Protein AF-A0A7C4SVT7-F1 (afdb_monomer_lite)

Sequence (113 aa):
MKSRGVALLLLIGTIVVTGILAAAISNIVLNQTRFSQHQVSRIRAYYAALAAMNLAMDNLRTGAWTTGTYTFCDSGCDVNDADILHPVSISISDVNATGIRTINITSDYTYNP

pLDDT: mean 85.44, std 8.59, range [48.81, 94.88]

Structure (mmCIF, N/CA/C/O backbone):
data_AF-A0A7C4SVT7-F1
#
_entry.id   AF-A0A7C4SVT7-F1
#
loo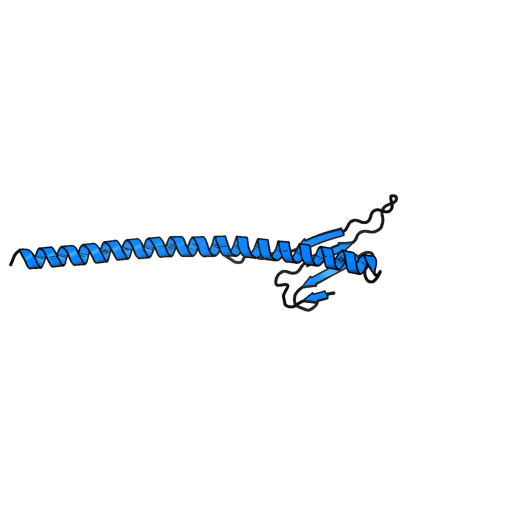p_
_atom_site.group_PDB
_atom_site.id
_atom_site.type_symbol
_atom_site.label_atom_id
_atom_site.label_alt_id
_atom_site.label_comp_id
_atom_site.label_asym_id
_atom_site.label_entity_id
_atom_site.label_seq_id
_atom_site.pdbx_PDB_ins_code
_atom_site.Cartn_x
_atom_site.Cartn_y
_atom_site.Cartn_z
_atom_site.occupancy
_atom_site.B_iso_or_equiv
_atom_site.auth_seq_id
_atom_site.auth_comp_id
_atom_site.auth_asym_id
_atom_site.auth_atom_id
_atom_site.pdbx_PDB_model_num
ATOM 1 N N . MET A 1 1 ? -33.829 2.526 61.658 1.00 48.81 1 MET A N 1
ATOM 2 C CA . MET A 1 1 ? -34.185 2.665 60.223 1.00 48.81 1 MET A CA 1
ATOM 3 C C . MET A 1 1 ? -33.307 3.643 59.418 1.00 48.81 1 MET A C 1
ATOM 5 O O . MET A 1 1 ? -33.363 3.576 58.201 1.00 48.81 1 MET A O 1
ATOM 9 N N . LYS A 1 2 ? -32.453 4.491 60.025 1.00 56.00 2 LYS A N 1
ATOM 10 C CA . LYS A 1 2 ? -31.675 5.526 59.299 1.00 56.00 2 LYS A CA 1
ATOM 11 C C . LYS A 1 2 ? -30.487 5.027 58.446 1.00 56.00 2 LYS A C 1
ATOM 13 O O . LYS A 1 2 ? -30.250 5.589 57.387 1.00 56.00 2 LYS A O 1
ATOM 18 N N . SER A 1 3 ? -29.763 3.977 58.846 1.00 63.31 3 SER A N 1
ATOM 19 C CA . SER A 1 3 ? -28.532 3.544 58.147 1.00 63.31 3 SER A CA 1
ATOM 20 C C . SER A 1 3 ? -28.773 2.843 56.804 1.00 63.31 3 SER A C 1
ATOM 22 O O . SER A 1 3 ? -27.982 2.990 55.877 1.00 63.31 3 SER A O 1
ATOM 24 N N . ARG A 1 4 ? -29.886 2.109 56.673 1.00 69.06 4 ARG A N 1
ATOM 25 C CA . ARG A 1 4 ? -30.211 1.349 55.454 1.00 69.06 4 ARG A CA 1
ATOM 26 C C . ARG A 1 4 ? -30.617 2.248 54.283 1.00 69.06 4 ARG A C 1
ATOM 28 O O . ARG A 1 4 ? -30.273 1.938 53.152 1.00 69.06 4 ARG A O 1
ATOM 35 N N . GLY A 1 5 ? -31.288 3.371 54.553 1.00 76.44 5 GLY A N 1
ATOM 36 C CA . GLY A 1 5 ? -31.657 4.344 53.518 1.00 76.44 5 GLY A CA 1
ATOM 37 C C . GLY A 1 5 ? -30.451 5.100 52.955 1.00 76.44 5 GLY A C 1
ATOM 38 O O . GLY A 1 5 ? -30.352 5.281 51.746 1.00 76.44 5 GLY A O 1
ATOM 39 N N . VAL A 1 6 ? -29.494 5.466 53.817 1.00 85.12 6 VAL A N 1
ATOM 40 C CA . VAL A 1 6 ? -28.250 6.138 53.398 1.00 85.12 6 VAL A CA 1
ATOM 41 C C . VAL A 1 6 ? -27.386 5.212 52.542 1.00 85.12 6 VAL A C 1
ATOM 43 O O . VAL A 1 6 ? -26.874 5.645 51.516 1.00 85.12 6 VAL A O 1
ATOM 46 N N . ALA A 1 7 ? -27.278 3.93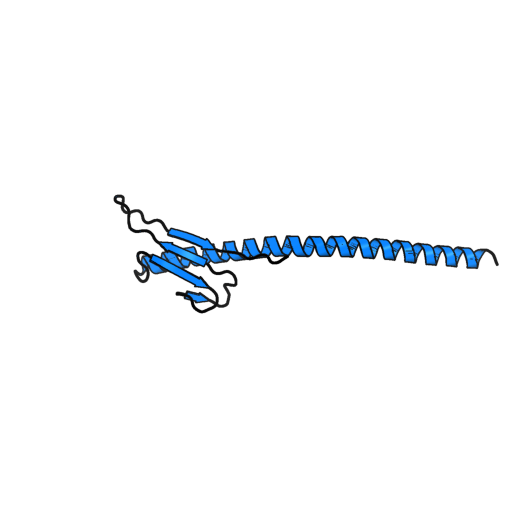1 52.911 1.00 82.88 7 ALA A N 1
ATOM 47 C CA . ALA A 1 7 ? -26.549 2.942 52.115 1.00 82.88 7 ALA A CA 1
ATOM 48 C C . ALA A 1 7 ? -27.144 2.767 50.704 1.00 82.88 7 ALA A C 1
ATOM 50 O O . ALA A 1 7 ? -26.404 2.649 49.731 1.00 82.88 7 ALA A O 1
ATOM 51 N N . LEU A 1 8 ? -28.475 2.800 50.586 1.00 85.31 8 LEU A N 1
ATOM 52 C CA . LEU A 1 8 ? -29.183 2.663 49.310 1.00 85.31 8 LEU A CA 1
ATOM 53 C C . LEU A 1 8 ? -28.994 3.897 48.414 1.00 85.31 8 LEU A C 1
ATOM 55 O O . LEU A 1 8 ? -28.751 3.758 47.219 1.00 85.31 8 LEU A O 1
ATOM 59 N N . LEU A 1 9 ? -29.016 5.097 49.000 1.00 87.44 9 LEU A N 1
ATOM 60 C CA . LEU A 1 9 ? -28.691 6.347 48.303 1.00 87.44 9 LEU A CA 1
ATOM 61 C C . LEU A 1 9 ? -27.246 6.369 47.794 1.00 87.44 9 LEU A C 1
ATOM 63 O O . LEU A 1 9 ? -27.001 6.786 46.665 1.00 87.44 9 LEU A O 1
ATOM 67 N N . LEU A 1 10 ? -26.304 5.877 48.603 1.00 88.31 10 LEU A N 1
ATOM 68 C CA . LEU A 1 10 ? -24.899 5.748 48.216 1.00 88.31 10 LEU A CA 1
ATOM 69 C C . LEU A 1 10 ? -24.729 4.803 47.023 1.00 88.31 10 LEU A C 1
ATOM 71 O O . LEU A 1 10 ? -24.006 5.132 46.089 1.00 88.31 10 LEU A O 1
ATOM 75 N N . LEU A 1 11 ? -25.432 3.669 47.030 1.00 92.25 11 LEU A N 1
ATOM 76 C CA . LEU A 1 11 ? -25.387 2.685 45.950 1.00 92.25 11 LEU A CA 1
ATOM 77 C C . LEU A 1 11 ? -25.988 3.224 44.642 1.00 92.25 11 LEU A C 1
ATOM 79 O O . LEU A 1 11 ? -25.435 3.021 43.567 1.00 92.25 11 LEU A O 1
ATOM 83 N N . ILE A 1 12 ? -27.108 3.944 44.721 1.00 90.81 12 ILE A N 1
ATOM 84 C CA . ILE A 1 12 ? -27.705 4.583 43.540 1.00 90.81 12 ILE A CA 1
ATOM 85 C C . ILE A 1 12 ? -26.764 5.666 43.000 1.00 90.81 12 ILE A C 1
ATOM 87 O O . ILE A 1 12 ? -26.536 5.736 41.794 1.00 90.81 12 ILE A O 1
ATOM 91 N N . GLY A 1 13 ? -26.168 6.469 43.885 1.00 92.44 13 GLY A N 1
ATOM 92 C CA . GLY A 1 13 ? -25.194 7.489 43.505 1.00 92.44 13 GLY A CA 1
ATOM 93 C C . GLY A 1 13 ? -23.984 6.900 42.782 1.00 92.44 13 GLY A C 1
ATOM 94 O O . GLY A 1 13 ? -23.595 7.409 41.732 1.00 92.44 13 GLY A O 1
ATOM 95 N N . THR A 1 14 ? -23.422 5.796 43.281 1.00 93.50 14 THR A N 1
ATOM 96 C CA . THR A 1 14 ? -22.285 5.143 42.621 1.00 93.50 14 THR A CA 1
ATOM 97 C C . THR A 1 14 ? -22.662 4.564 41.261 1.00 93.50 14 THR A C 1
ATOM 99 O O . THR A 1 14 ? -21.889 4.741 40.327 1.00 93.50 14 THR A O 1
ATOM 102 N N . ILE A 1 15 ? -23.846 3.958 41.107 1.00 93.69 15 ILE A N 1
ATOM 103 C CA . ILE A 1 15 ? -24.328 3.441 39.811 1.00 93.69 15 ILE A CA 1
ATOM 104 C C . ILE A 1 15 ? -24.499 4.570 38.782 1.00 93.69 15 ILE A C 1
ATOM 106 O O . ILE A 1 15 ? -24.132 4.413 37.619 1.00 93.69 15 ILE A O 1
ATOM 110 N N . VAL A 1 16 ? -25.031 5.724 39.193 1.00 94.88 16 VAL A N 1
ATOM 111 C CA . VAL A 1 16 ? -25.194 6.876 38.291 1.00 94.88 16 VAL A CA 1
ATOM 112 C C . VAL A 1 16 ? -23.835 7.417 37.853 1.00 94.88 16 VAL A C 1
ATOM 114 O O . VAL A 1 16 ? -23.617 7.648 36.664 1.00 94.88 16 VAL A O 1
ATOM 117 N N . VAL A 1 17 ? -22.898 7.577 38.792 1.00 94.25 17 VAL A N 1
ATOM 118 C CA . VAL A 1 17 ? -21.547 8.063 38.486 1.00 94.25 17 VAL A CA 1
ATOM 119 C C . VAL A 1 17 ? -20.824 7.099 37.543 1.00 94.25 17 VAL A C 1
ATOM 121 O O . VAL A 1 17 ? -20.283 7.539 36.530 1.00 94.25 17 VAL A O 1
ATOM 124 N N . THR A 1 18 ? -20.851 5.790 37.810 1.00 93.81 18 THR A N 1
ATOM 125 C CA . THR A 1 18 ? -20.202 4.806 36.928 1.00 93.81 18 THR A CA 1
ATOM 126 C C . THR A 1 18 ? -20.847 4.757 35.544 1.00 93.81 18 THR A C 1
ATOM 128 O O . THR A 1 18 ? -20.123 4.645 34.557 1.00 93.81 18 THR A O 1
ATOM 131 N N . GLY A 1 19 ? -22.170 4.921 35.440 1.00 94.25 19 GLY A N 1
ATOM 132 C CA . GLY A 1 19 ? -22.874 5.008 34.158 1.00 94.25 19 GLY A CA 1
ATOM 133 C C . GLY A 1 19 ? -22.442 6.210 33.310 1.00 94.25 19 GLY A C 1
ATOM 134 O O . GLY A 1 19 ? -22.171 6.059 32.118 1.00 94.25 19 GLY A O 1
ATOM 135 N N . ILE A 1 20 ? -22.306 7.392 33.921 1.00 92.88 20 ILE A N 1
ATOM 136 C CA . ILE A 1 20 ? -21.833 8.605 33.228 1.00 92.88 20 ILE A CA 1
ATOM 137 C C . ILE A 1 20 ? -20.383 8.429 32.758 1.00 92.88 20 ILE A C 1
ATOM 139 O O . ILE A 1 20 ? -20.056 8.772 31.621 1.00 92.88 20 ILE A O 1
ATOM 143 N N . LEU A 1 21 ? -19.518 7.856 33.603 1.00 90.75 21 LEU A N 1
ATOM 144 C CA . LEU A 1 21 ? -18.127 7.577 33.237 1.00 90.75 21 LEU A CA 1
ATOM 145 C C . LEU A 1 21 ? -18.036 6.576 32.078 1.00 90.75 21 LEU A C 1
ATOM 147 O O . LEU A 1 21 ? -17.266 6.801 31.147 1.00 90.75 21 LEU A O 1
ATOM 151 N N . ALA A 1 22 ? -18.836 5.508 32.098 1.00 91.44 22 ALA A N 1
ATOM 152 C CA . ALA A 1 22 ? -18.877 4.533 31.012 1.00 91.44 22 ALA A CA 1
ATOM 153 C C . ALA A 1 22 ? -19.291 5.189 29.685 1.00 91.44 22 ALA A C 1
ATOM 155 O O . ALA A 1 22 ? -18.619 4.997 28.673 1.00 91.44 22 ALA A O 1
ATOM 156 N N . ALA A 1 23 ? -20.324 6.037 29.702 1.00 91.19 23 ALA A N 1
ATOM 157 C CA . ALA A 1 23 ? -20.751 6.778 28.518 1.00 91.19 23 ALA A CA 1
ATOM 158 C C . ALA A 1 23 ? -19.645 7.708 27.982 1.00 91.19 23 ALA A C 1
ATOM 160 O O . ALA A 1 23 ? -19.417 7.771 26.772 1.00 91.19 23 ALA A O 1
ATOM 161 N N . ALA A 1 24 ? -18.920 8.406 28.861 1.00 90.69 24 ALA A N 1
ATOM 162 C CA . ALA A 1 24 ? -17.802 9.258 28.460 1.00 90.69 24 ALA A CA 1
ATOM 163 C C . ALA A 1 24 ? -16.656 8.450 27.822 1.00 90.69 24 ALA A C 1
ATOM 165 O O . ALA A 1 24 ? -16.159 8.822 26.758 1.00 90.69 24 ALA A O 1
ATOM 166 N N . ILE A 1 25 ? -16.279 7.317 28.425 1.00 90.50 25 ILE A N 1
ATOM 167 C CA . ILE A 1 25 ? -15.227 6.433 27.902 1.00 90.50 25 ILE A CA 1
ATOM 168 C C . ILE A 1 25 ? -15.617 5.882 26.528 1.00 90.50 25 ILE A C 1
ATOM 170 O O . ILE A 1 25 ? -14.799 5.928 25.611 1.00 90.50 25 ILE A O 1
ATOM 174 N N . SER A 1 26 ? -16.859 5.427 26.342 1.00 86.19 26 SER A N 1
ATOM 175 C CA . SER A 1 26 ? -17.332 4.941 25.039 1.00 86.19 26 SER A CA 1
ATOM 176 C C . SER A 1 26 ? -17.192 6.000 23.943 1.00 86.19 26 SER A C 1
ATOM 178 O O . SER A 1 26 ? -16.717 5.689 22.854 1.00 86.19 26 SER A O 1
ATOM 180 N N . ASN A 1 27 ? -17.525 7.261 24.236 1.00 84.25 27 ASN A N 1
ATOM 181 C CA . ASN A 1 27 ? -17.362 8.357 23.276 1.00 84.25 27 ASN A CA 1
ATOM 182 C C . ASN A 1 27 ? -15.888 8.624 22.931 1.00 84.25 27 ASN A C 1
ATOM 184 O O . ASN A 1 27 ? -15.555 8.860 21.769 1.00 84.25 27 ASN A O 1
ATOM 188 N N . ILE A 1 28 ? -14.991 8.552 23.918 1.00 85.69 28 ILE A N 1
ATOM 189 C CA . ILE A 1 28 ? -13.549 8.722 23.691 1.00 85.69 28 ILE A CA 1
ATOM 190 C C . ILE A 1 28 ? -13.004 7.593 22.808 1.00 85.69 28 ILE A C 1
ATOM 192 O O . ILE A 1 28 ? -12.283 7.866 21.849 1.00 85.69 28 ILE A O 1
ATOM 196 N N . VAL A 1 29 ? -13.364 6.339 23.095 1.00 88.25 29 VAL A N 1
ATOM 197 C CA . VAL A 1 29 ? -12.895 5.172 22.332 1.00 88.25 29 VAL A CA 1
ATOM 198 C C . VAL A 1 29 ? -13.364 5.243 20.879 1.00 88.25 29 VAL A C 1
ATOM 200 O O . VAL A 1 29 ? -12.540 5.078 19.985 1.00 88.25 29 VAL A O 1
ATOM 203 N N . LEU A 1 30 ? -14.636 5.576 20.628 1.00 77.50 30 LEU A N 1
ATOM 204 C CA . LEU A 1 30 ? -15.171 5.721 19.266 1.00 77.50 30 LEU A CA 1
ATOM 205 C C . LEU A 1 30 ? -14.390 6.758 18.442 1.00 77.50 30 LEU A C 1
ATOM 207 O O . LEU A 1 30 ? -14.064 6.520 17.276 1.00 77.50 30 LEU A O 1
ATOM 211 N N . ASN A 1 31 ? -14.032 7.886 19.060 1.00 74.50 31 ASN A N 1
ATOM 212 C CA . ASN A 1 31 ? -13.229 8.918 18.405 1.00 74.50 31 ASN A CA 1
ATOM 213 C C . ASN A 1 31 ? -11.788 8.453 18.138 1.00 74.50 31 ASN A C 1
ATOM 215 O O . ASN A 1 31 ? -11.236 8.741 17.074 1.00 74.50 31 ASN A O 1
ATOM 219 N N . GLN A 1 32 ? -11.184 7.696 19.061 1.00 78.94 32 GLN A N 1
ATOM 220 C CA . GLN A 1 32 ? -9.849 7.124 18.860 1.00 78.94 32 GLN A CA 1
ATOM 221 C C . GLN A 1 32 ? -9.826 6.073 17.745 1.00 78.94 32 GLN A C 1
ATOM 223 O O . GLN A 1 32 ? -8.863 6.027 16.981 1.00 78.94 32 GLN A O 1
ATOM 228 N N . THR A 1 33 ? -10.879 5.261 17.603 1.00 73.44 33 THR A N 1
ATOM 229 C CA . THR A 1 33 ? -10.952 4.235 16.552 1.00 73.44 33 THR A CA 1
ATOM 230 C C . THR A 1 33 ? -10.913 4.858 15.158 1.00 73.44 33 THR A C 1
ATOM 232 O O . THR A 1 33 ? -10.121 4.424 14.325 1.00 73.44 33 THR A O 1
ATOM 235 N N . ARG A 1 34 ? -11.681 5.927 14.921 1.00 71.81 34 ARG A N 1
ATOM 236 C CA . ARG A 1 34 ? -11.688 6.655 13.638 1.00 71.81 34 ARG A CA 1
ATOM 237 C C . ARG A 1 34 ? -10.329 7.251 13.291 1.00 71.81 34 ARG A C 1
ATOM 239 O O . ARG A 1 34 ? -9.827 7.088 12.180 1.00 71.81 34 ARG A O 1
ATOM 246 N N . PHE A 1 35 ? -9.706 7.907 14.268 1.00 72.75 35 PHE A N 1
ATOM 247 C CA . PHE A 1 35 ? -8.389 8.505 14.078 1.00 72.75 35 PHE A CA 1
ATOM 248 C C . PHE A 1 35 ? -7.317 7.444 13.795 1.00 72.75 35 PHE A C 1
ATOM 250 O O . PHE A 1 35 ? -6.517 7.596 12.871 1.00 72.75 35 PHE A O 1
ATOM 257 N N . SER A 1 36 ? -7.341 6.340 14.546 1.00 79.88 36 SER A N 1
ATOM 258 C CA . SER A 1 36 ? -6.427 5.216 14.348 1.00 79.88 36 SER A CA 1
ATOM 259 C C . SER A 1 36 ? -6.612 4.575 12.972 1.00 79.88 36 SER A C 1
ATOM 261 O O . SER A 1 36 ? -5.627 4.350 12.276 1.00 79.88 36 SER A O 1
ATOM 263 N N . GLN A 1 37 ? -7.851 4.365 12.521 1.00 78.38 37 GLN A N 1
ATOM 264 C CA . GLN A 1 37 ? -8.136 3.810 11.195 1.00 78.38 37 GLN A CA 1
ATOM 265 C C . GLN A 1 37 ? -7.583 4.684 10.065 1.00 78.38 37 GLN A C 1
ATOM 267 O O . GLN A 1 37 ? -6.939 4.162 9.155 1.00 78.38 37 GLN A O 1
ATOM 272 N N . HIS A 1 38 ? -7.762 6.005 10.144 1.00 81.69 38 HIS A N 1
ATOM 273 C CA . HIS A 1 38 ? -7.198 6.924 9.154 1.00 81.69 38 HIS A CA 1
ATOM 274 C C . HIS A 1 38 ? -5.663 6.856 9.123 1.00 81.69 38 HIS A C 1
ATOM 276 O O . HIS A 1 38 ? -5.057 6.772 8.054 1.00 81.69 38 HIS A O 1
ATOM 282 N N . GLN A 1 39 ? -5.016 6.858 10.293 1.00 83.38 39 GLN A N 1
ATOM 283 C CA . GLN A 1 39 ? -3.558 6.752 10.366 1.00 83.38 39 GLN A CA 1
ATOM 284 C C . GLN A 1 39 ? -3.046 5.409 9.836 1.00 83.38 39 GLN A C 1
ATOM 286 O O . GLN A 1 39 ? -2.093 5.386 9.059 1.00 83.38 39 GLN A O 1
ATOM 291 N N . VAL A 1 40 ? -3.695 4.302 10.199 1.00 84.94 40 VAL A N 1
ATOM 292 C CA . VAL A 1 40 ? -3.321 2.958 9.744 1.00 84.94 40 VAL A CA 1
ATOM 293 C C . VAL A 1 40 ? -3.488 2.825 8.232 1.00 84.94 40 VAL A C 1
ATOM 295 O O . VAL A 1 40 ? -2.595 2.289 7.582 1.00 84.94 40 VAL A O 1
ATOM 298 N N . SER A 1 41 ? -4.572 3.345 7.647 1.00 85.12 41 SER A N 1
ATOM 299 C CA . SER A 1 41 ? -4.770 3.317 6.191 1.00 85.12 41 SER A CA 1
ATOM 300 C C . SER A 1 41 ? -3.681 4.098 5.453 1.00 85.12 41 SER A C 1
ATOM 302 O O . SER A 1 41 ? -3.078 3.574 4.518 1.00 85.12 41 SER A O 1
ATOM 304 N N . ARG A 1 42 ? -3.330 5.297 5.935 1.00 85.44 42 ARG A N 1
ATOM 305 C CA . ARG A 1 42 ? -2.236 6.087 5.353 1.00 85.44 42 ARG A CA 1
ATOM 306 C C . ARG A 1 42 ? -0.887 5.363 5.437 1.00 85.44 42 ARG A C 1
ATOM 308 O O . ARG A 1 42 ? -0.116 5.399 4.483 1.00 85.44 42 ARG A O 1
ATOM 315 N N . ILE A 1 43 ? -0.598 4.703 6.560 1.00 87.12 43 ILE A N 1
ATOM 316 C CA . ILE A 1 43 ? 0.637 3.922 6.732 1.00 87.12 43 ILE A CA 1
ATOM 317 C C . ILE A 1 43 ? 0.666 2.739 5.760 1.00 87.12 43 ILE A C 1
ATOM 319 O O . ILE A 1 43 ? 1.684 2.505 5.113 1.00 87.12 43 ILE A O 1
ATOM 323 N N . ARG A 1 44 ? -0.447 2.015 5.612 1.00 86.44 44 ARG A N 1
ATOM 324 C CA . ARG A 1 44 ? -0.546 0.894 4.668 1.00 86.44 44 ARG A CA 1
ATOM 325 C C . ARG A 1 44 ? -0.308 1.342 3.229 1.00 86.44 44 ARG A C 1
ATOM 327 O O . ARG A 1 44 ? 0.496 0.724 2.543 1.00 86.44 44 ARG A O 1
ATOM 334 N N . ALA A 1 45 ? -0.931 2.439 2.801 1.00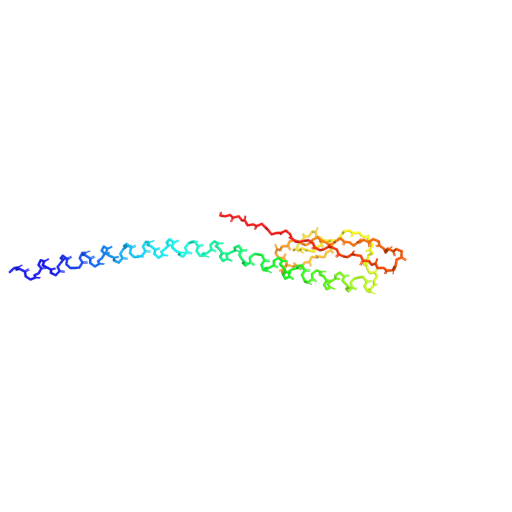 88.50 45 ALA A N 1
ATOM 335 C CA . ALA A 1 45 ? -0.714 3.004 1.468 1.00 88.50 45 ALA A CA 1
ATOM 336 C C . ALA A 1 45 ? 0.748 3.432 1.246 1.00 88.50 45 ALA A C 1
ATOM 338 O O . ALA A 1 45 ? 1.316 3.199 0.182 1.00 88.50 45 ALA A O 1
ATOM 339 N N . TYR A 1 46 ? 1.397 3.987 2.275 1.00 90.06 46 TYR A N 1
ATOM 340 C CA . TYR A 1 46 ? 2.814 4.344 2.211 1.00 90.06 46 TYR A CA 1
ATOM 341 C C . TYR A 1 46 ? 3.722 3.122 2.005 1.00 90.06 46 TYR A C 1
ATOM 343 O O . TYR A 1 46 ? 4.595 3.142 1.137 1.00 90.06 46 TYR A O 1
ATOM 351 N N . TYR A 1 47 ? 3.506 2.042 2.760 1.00 90.44 47 TYR A N 1
ATOM 352 C CA . TYR A 1 47 ? 4.283 0.812 2.587 1.00 90.44 47 TYR A CA 1
ATOM 353 C C . TYR A 1 47 ? 3.988 0.112 1.254 1.00 90.44 47 TYR A C 1
ATOM 355 O O . TYR A 1 47 ? 4.918 -0.406 0.639 1.00 90.44 47 TYR A O 1
ATOM 363 N N . ALA A 1 48 ? 2.745 0.162 0.766 1.00 90.31 48 ALA A N 1
ATOM 364 C CA . ALA A 1 48 ? 2.395 -0.331 -0.565 1.00 90.31 48 ALA A CA 1
ATOM 365 C C . ALA A 1 48 ? 3.152 0.431 -1.668 1.00 90.31 48 ALA A C 1
ATOM 367 O O . ALA A 1 48 ? 3.731 -0.186 -2.560 1.00 90.31 48 ALA A O 1
ATOM 368 N N . ALA A 1 49 ? 3.237 1.762 -1.573 1.00 90.62 49 ALA A N 1
ATOM 369 C CA . ALA A 1 49 ? 4.013 2.574 -2.511 1.00 90.62 49 ALA A CA 1
ATOM 370 C C . ALA A 1 49 ? 5.522 2.268 -2.455 1.00 90.62 49 ALA A C 1
ATOM 372 O O . ALA A 1 49 ? 6.194 2.259 -3.486 1.00 90.62 49 ALA A O 1
ATOM 373 N N . LEU A 1 50 ? 6.065 1.973 -1.270 1.00 91.56 50 LEU A N 1
ATOM 374 C CA . LEU A 1 50 ? 7.471 1.595 -1.113 1.00 91.56 50 LEU A CA 1
ATOM 375 C C . LEU A 1 50 ? 7.770 0.214 -1.723 1.00 91.56 50 LEU A C 1
ATOM 377 O O . LEU A 1 50 ? 8.800 0.034 -2.371 1.00 91.56 50 LEU A O 1
ATOM 381 N N . ALA A 1 51 ? 6.852 -0.744 -1.577 1.00 90.31 51 ALA A N 1
ATOM 382 C CA . ALA A 1 51 ? 6.932 -2.034 -2.258 1.00 90.31 51 ALA A CA 1
ATOM 383 C C . ALA A 1 51 ? 6.861 -1.867 -3.787 1.00 90.31 51 ALA A C 1
ATOM 385 O O . ALA A 1 51 ? 7.713 -2.392 -4.505 1.00 90.31 51 ALA A O 1
ATOM 386 N N . ALA A 1 52 ? 5.920 -1.051 -4.272 1.00 91.12 52 ALA A N 1
ATOM 387 C CA . ALA A 1 52 ? 5.784 -0.703 -5.685 1.00 91.12 52 ALA A CA 1
ATOM 388 C C . ALA A 1 52 ? 7.055 -0.057 -6.258 1.00 91.12 52 ALA A C 1
ATOM 390 O O . ALA A 1 52 ? 7.414 -0.309 -7.406 1.00 91.12 52 ALA A O 1
ATOM 391 N N . MET A 1 53 ? 7.771 0.743 -5.461 1.00 91.00 53 MET A N 1
ATOM 392 C CA . MET A 1 53 ? 9.040 1.348 -5.866 1.00 91.00 53 MET A CA 1
ATOM 393 C C . MET A 1 53 ? 10.118 0.303 -6.121 1.00 91.00 53 MET A C 1
ATOM 395 O O . MET A 1 53 ? 10.774 0.344 -7.162 1.00 91.00 53 MET A O 1
ATOM 399 N N . ASN A 1 54 ? 10.285 -0.646 -5.202 1.00 92.88 54 ASN A N 1
ATOM 400 C CA . ASN A 1 54 ? 11.256 -1.725 -5.368 1.00 92.88 54 ASN A CA 1
ATOM 401 C C . ASN A 1 54 ? 10.901 -2.600 -6.575 1.00 92.88 54 ASN A C 1
ATOM 403 O O . ASN A 1 54 ? 11.761 -2.870 -7.410 1.00 92.88 54 ASN A O 1
ATOM 407 N N . LEU A 1 55 ? 9.619 -2.943 -6.720 1.00 91.44 55 LEU A N 1
ATOM 408 C CA . LEU A 1 55 ? 9.104 -3.685 -7.868 1.00 91.44 55 LEU A CA 1
ATOM 409 C C . LEU A 1 55 ? 9.376 -2.954 -9.193 1.00 91.44 55 LEU A C 1
ATOM 411 O O . LEU A 1 55 ? 9.842 -3.563 -10.155 1.00 91.44 55 LEU A O 1
ATOM 415 N N . ALA A 1 56 ? 9.117 -1.646 -9.254 1.00 91.19 56 ALA A N 1
ATOM 416 C CA . ALA A 1 56 ? 9.378 -0.839 -10.441 1.00 91.19 56 ALA A CA 1
ATOM 417 C C . ALA A 1 56 ? 10.870 -0.816 -10.791 1.00 91.19 56 ALA A C 1
ATOM 419 O O . ALA A 1 56 ? 11.227 -0.958 -11.959 1.00 91.19 56 ALA A O 1
ATOM 420 N N . MET A 1 57 ? 11.747 -0.679 -9.792 1.00 90.75 57 MET A N 1
ATOM 421 C CA . MET A 1 57 ? 13.193 -0.716 -10.014 1.00 90.75 57 MET A CA 1
ATOM 422 C C . MET A 1 57 ? 13.664 -2.077 -10.534 1.00 90.75 57 MET A C 1
ATOM 424 O O . MET A 1 57 ? 14.457 -2.116 -11.475 1.00 90.75 57 MET A O 1
ATOM 428 N N . ASP A 1 58 ? 13.161 -3.184 -9.989 1.00 92.75 58 ASP A N 1
ATOM 429 C CA . ASP A 1 58 ? 13.522 -4.526 -10.458 1.00 92.75 58 ASP A CA 1
ATOM 430 C C . ASP A 1 58 ? 13.023 -4.802 -11.882 1.00 92.75 58 ASP A C 1
ATOM 432 O O . ASP A 1 58 ? 13.768 -5.334 -12.715 1.00 92.75 58 ASP A O 1
ATOM 436 N N . ASN A 1 59 ? 11.802 -4.377 -12.213 1.00 91.50 59 ASN A N 1
ATOM 437 C CA . ASN A 1 59 ? 11.264 -4.507 -13.567 1.00 91.50 59 ASN A CA 1
ATOM 438 C C . ASN A 1 59 ? 11.984 -3.606 -14.580 1.00 91.50 59 ASN A C 1
ATOM 440 O O . ASN A 1 59 ? 12.200 -4.014 -15.722 1.00 91.50 59 ASN A O 1
ATOM 444 N N . LEU A 1 60 ? 12.419 -2.412 -14.170 1.00 89.06 60 LEU A N 1
ATOM 445 C CA . LEU A 1 60 ? 13.262 -1.547 -14.999 1.00 89.06 60 LEU A CA 1
ATOM 446 C C . LEU A 1 60 ? 14.650 -2.148 -15.220 1.00 89.06 60 LEU A C 1
ATOM 448 O O . LEU A 1 60 ? 15.186 -2.076 -16.324 1.00 89.06 60 LEU A O 1
ATOM 452 N N . ARG A 1 61 ? 15.233 -2.773 -14.191 1.00 88.88 61 ARG A N 1
ATOM 453 C CA . ARG A 1 61 ? 16.550 -3.416 -14.277 1.00 88.88 61 ARG A CA 1
ATOM 454 C C . ARG A 1 61 ? 16.537 -4.640 -15.189 1.00 88.88 61 ARG A C 1
ATOM 456 O O . ARG A 1 61 ? 17.518 -4.895 -15.880 1.00 88.88 61 ARG A O 1
ATOM 463 N N . THR A 1 62 ? 15.451 -5.406 -15.173 1.00 92.12 62 THR A N 1
ATOM 464 C CA . THR A 1 62 ? 15.264 -6.586 -16.035 1.00 92.12 62 THR A CA 1
ATOM 465 C C . THR A 1 62 ? 14.771 -6.230 -17.439 1.00 92.12 62 THR A C 1
ATOM 467 O O . THR A 1 62 ? 14.805 -7.082 -18.324 1.00 92.12 62 THR A O 1
ATOM 470 N N . GLY A 1 63 ? 14.350 -4.980 -17.664 1.00 87.00 63 GLY A N 1
ATOM 471 C CA . GLY A 1 63 ? 13.807 -4.507 -18.938 1.00 87.00 63 GLY A CA 1
ATOM 472 C C . GLY A 1 63 ? 12.369 -4.956 -19.208 1.00 87.00 63 GLY A C 1
ATOM 473 O O . GLY A 1 63 ? 11.876 -4.754 -20.315 1.00 87.00 63 GLY A O 1
ATOM 474 N N . ALA A 1 64 ? 11.695 -5.556 -18.221 1.00 89.38 64 ALA A N 1
ATOM 475 C CA . ALA A 1 64 ? 10.292 -5.945 -18.326 1.00 89.38 64 ALA A CA 1
ATOM 476 C C . ALA A 1 64 ? 9.378 -4.716 -18.432 1.00 89.38 64 ALA A C 1
ATOM 478 O O . ALA A 1 64 ? 8.392 -4.734 -19.169 1.00 89.38 64 ALA A O 1
ATOM 479 N N . TRP A 1 65 ? 9.717 -3.643 -17.712 1.00 89.88 65 TRP A N 1
ATOM 480 C CA . TRP A 1 65 ? 9.006 -2.368 -17.766 1.00 89.88 65 TRP A CA 1
ATOM 481 C C . TRP A 1 65 ? 9.846 -1.308 -18.465 1.00 89.88 65 TRP A C 1
ATOM 483 O O . TRP A 1 65 ? 11.066 -1.251 -18.310 1.00 89.88 65 TRP A O 1
ATOM 493 N N . THR A 1 66 ? 9.179 -0.459 -19.242 1.00 87.44 66 THR A N 1
ATOM 494 C CA . THR A 1 66 ? 9.815 0.638 -19.977 1.00 87.44 66 THR A CA 1
ATOM 495 C C . THR A 1 66 ? 9.123 1.952 -19.629 1.00 87.44 66 THR A C 1
ATOM 497 O O . THR A 1 66 ? 9.004 2.283 -18.452 1.00 87.44 66 THR A O 1
ATOM 500 N N . THR A 1 67 ? 8.694 2.725 -20.616 1.00 90.50 67 THR A N 1
ATOM 501 C CA . THR A 1 67 ? 7.963 3.972 -20.400 1.00 90.50 67 THR A CA 1
ATOM 502 C C . THR A 1 67 ? 6.473 3.666 -20.407 1.00 90.50 67 THR A C 1
ATOM 504 O O . THR A 1 67 ? 5.984 2.996 -21.316 1.00 90.50 67 THR A O 1
ATOM 507 N N . GLY A 1 68 ? 5.743 4.154 -19.409 1.00 90.00 68 GLY A N 1
ATOM 508 C CA . GLY A 1 68 ? 4.310 3.905 -19.311 1.00 90.00 68 GLY A CA 1
ATOM 509 C C . GLY A 1 68 ? 3.773 3.997 -17.893 1.00 90.00 68 GLY A C 1
ATOM 510 O O . GLY A 1 68 ? 4.476 4.400 -16.964 1.00 90.00 68 GLY A O 1
ATOM 511 N N . THR A 1 69 ? 2.508 3.615 -17.757 1.00 91.25 69 THR A N 1
ATOM 512 C CA . THR A 1 69 ? 1.817 3.526 -16.473 1.00 91.25 69 THR A CA 1
ATOM 513 C C . THR A 1 69 ? 1.564 2.062 -16.161 1.00 91.25 69 THR A C 1
ATOM 515 O O . THR A 1 69 ? 0.989 1.358 -16.986 1.00 91.25 69 THR A O 1
ATOM 518 N N . TYR A 1 70 ? 1.976 1.639 -14.973 1.00 91.06 70 TYR A N 1
ATOM 519 C CA . TYR A 1 70 ? 1.774 0.303 -14.435 1.00 91.06 70 TYR A CA 1
ATOM 520 C C . TYR A 1 70 ? 0.978 0.388 -13.138 1.00 91.06 70 TYR A C 1
ATOM 522 O O . TYR A 1 70 ? 1.052 1.374 -12.401 1.00 91.06 70 TYR A O 1
ATOM 530 N N . THR A 1 71 ? 0.221 -0.654 -12.849 1.00 91.25 71 THR A N 1
ATOM 531 C CA . THR A 1 71 ? -0.679 -0.733 -11.704 1.00 91.25 71 THR A CA 1
ATOM 532 C C . THR A 1 71 ? -0.299 -1.902 -10.804 1.00 91.25 71 THR A C 1
ATOM 534 O O . THR A 1 71 ? -0.005 -3.002 -11.272 1.00 91.25 71 THR A O 1
ATOM 537 N N . PHE A 1 72 ? -0.296 -1.650 -9.497 1.00 89.94 72 PHE A N 1
ATOM 538 C CA . PHE A 1 72 ? -0.001 -2.636 -8.463 1.00 89.94 72 PHE A CA 1
ATOM 539 C C . PHE A 1 72 ? -1.123 -2.638 -7.426 1.00 89.94 72 PHE A C 1
ATOM 541 O O . PHE A 1 72 ? -1.385 -1.618 -6.785 1.00 89.94 72 PHE A O 1
ATOM 548 N N . CYS A 1 73 ? -1.849 -3.746 -7.325 1.00 89.06 73 CYS A N 1
ATOM 549 C CA . CYS A 1 73 ? -3.098 -3.843 -6.568 1.00 89.06 73 CYS A CA 1
ATOM 550 C C . CYS A 1 73 ? -3.459 -5.310 -6.267 1.00 89.06 73 CYS A C 1
ATOM 552 O O . CYS A 1 73 ? -2.768 -6.217 -6.714 1.00 89.06 73 CYS A O 1
ATOM 554 N N . ASP A 1 74 ? -4.558 -5.538 -5.547 1.00 88.06 74 ASP A N 1
ATOM 555 C CA . ASP A 1 74 ? -5.073 -6.879 -5.224 1.00 88.06 74 ASP A CA 1
ATOM 556 C C . ASP A 1 74 ? -5.414 -7.717 -6.471 1.00 88.06 74 ASP A C 1
ATOM 558 O O . ASP A 1 74 ? -4.928 -8.836 -6.645 1.00 88.06 74 ASP A O 1
ATOM 562 N N . SER A 1 75 ? -6.224 -7.173 -7.386 1.00 86.12 75 SER A N 1
ATOM 563 C CA . SER A 1 75 ? -6.638 -7.896 -8.590 1.00 86.12 75 SER A CA 1
ATOM 564 C C . SER A 1 75 ? -6.998 -6.979 -9.763 1.00 86.12 75 SER A C 1
ATOM 566 O O . SER A 1 75 ? -7.520 -5.879 -9.586 1.00 86.12 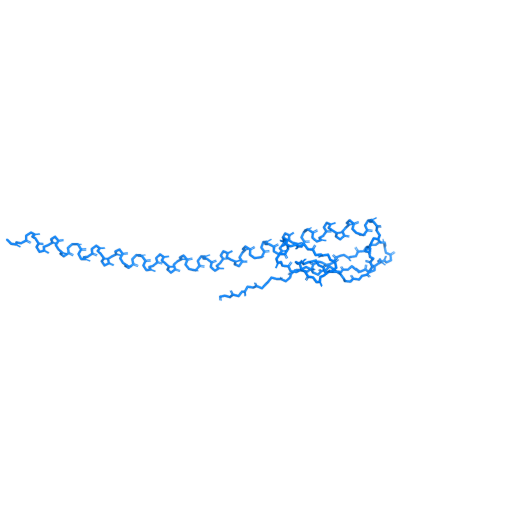75 SER A O 1
ATOM 568 N N . GLY A 1 76 ? -6.756 -7.463 -10.986 1.00 83.50 76 GLY A N 1
ATOM 569 C CA . GLY A 1 76 ? -7.103 -6.765 -12.230 1.00 83.50 76 GLY A CA 1
ATOM 570 C C . GLY A 1 76 ? -6.093 -5.706 -12.687 1.00 83.50 76 GLY A C 1
ATOM 571 O O . GLY A 1 76 ? -6.438 -4.873 -13.522 1.00 83.50 76 GLY A O 1
ATOM 572 N N . CYS A 1 77 ? -4.869 -5.738 -12.164 1.00 88.00 77 CYS A N 1
ATOM 573 C CA . CYS A 1 77 ? -3.774 -4.824 -12.489 1.00 88.00 77 CYS A CA 1
ATOM 574 C C . CYS A 1 77 ? -2.584 -5.552 -13.137 1.00 88.00 77 CYS A C 1
ATOM 576 O O . CYS A 1 77 ? -2.584 -6.779 -13.277 1.00 88.00 77 CYS A O 1
ATOM 578 N N . ASP A 1 78 ? -1.570 -4.783 -13.551 1.00 87.50 78 ASP A N 1
ATOM 579 C CA . ASP A 1 78 ? -0.353 -5.305 -14.190 1.00 87.50 78 ASP A CA 1
ATOM 580 C C . ASP A 1 78 ? 0.393 -6.284 -13.280 1.00 87.50 78 ASP A C 1
ATOM 582 O O . ASP A 1 78 ? 0.907 -7.304 -13.742 1.00 87.50 78 ASP A O 1
ATOM 586 N N . VAL A 1 79 ? 0.428 -5.989 -11.979 1.00 87.69 79 VAL A N 1
ATOM 587 C CA . VAL A 1 79 ? 0.926 -6.902 -10.950 1.00 87.69 79 VAL A CA 1
ATOM 588 C C . VAL A 1 79 ? -0.123 -7.024 -9.856 1.00 87.69 79 VAL A C 1
ATOM 590 O O . VAL A 1 79 ? -0.454 -6.045 -9.188 1.00 87.69 79 VAL A O 1
ATOM 593 N N . ASN A 1 80 ? -0.625 -8.247 -9.694 1.00 89.25 80 ASN A N 1
ATOM 594 C CA . ASN A 1 80 ? -1.624 -8.592 -8.692 1.00 89.25 80 ASN A CA 1
ATOM 595 C C . ASN A 1 80 ? -0.936 -9.148 -7.444 1.00 89.25 80 ASN A C 1
ATOM 597 O O . ASN A 1 80 ? -0.160 -10.102 -7.544 1.00 89.25 80 ASN A O 1
ATOM 601 N N . ASP A 1 81 ? -1.240 -8.571 -6.289 1.00 84.75 81 ASP A N 1
ATOM 602 C CA . ASP A 1 81 ? -0.772 -9.019 -4.983 1.00 84.75 81 ASP A CA 1
ATOM 603 C C . ASP A 1 81 ? -1.879 -8.815 -3.944 1.00 84.75 81 ASP A C 1
ATOM 605 O O . ASP A 1 81 ? -2.254 -7.685 -3.624 1.00 84.75 81 ASP A O 1
ATOM 609 N N . ALA A 1 82 ? -2.385 -9.929 -3.411 1.00 83.56 82 ALA A N 1
ATOM 610 C CA . ALA A 1 82 ? -3.506 -9.947 -2.477 1.00 83.56 82 ALA A CA 1
ATOM 611 C C . ALA A 1 82 ? -3.216 -9.232 -1.147 1.00 83.56 82 ALA A C 1
ATOM 613 O O . ALA A 1 82 ? -4.144 -8.849 -0.429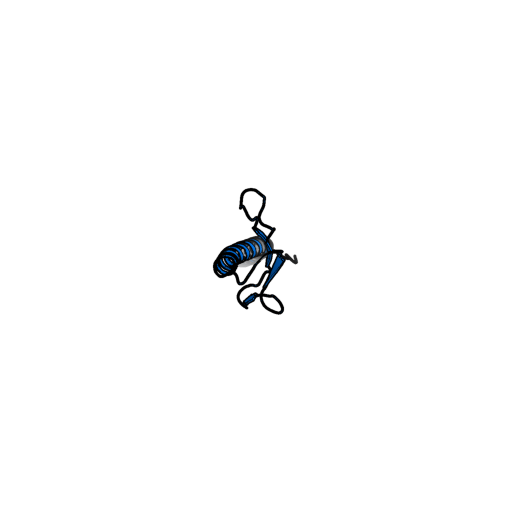 1.00 83.56 82 ALA A O 1
ATOM 614 N N . ASP A 1 83 ? -1.941 -9.015 -0.813 1.00 81.88 83 ASP A N 1
ATOM 615 C CA . ASP A 1 83 ? -1.547 -8.293 0.394 1.00 81.88 83 ASP A CA 1
ATOM 616 C C . ASP A 1 83 ? -1.624 -6.761 0.210 1.00 81.88 83 ASP A C 1
ATOM 618 O O . ASP A 1 83 ? -1.553 -5.997 1.183 1.00 81.88 83 ASP A O 1
ATOM 622 N N . ILE A 1 84 ? -1.826 -6.277 -1.023 1.00 81.88 84 ILE A N 1
ATOM 623 C CA . ILE A 1 84 ? -1.931 -4.854 -1.358 1.00 81.88 84 ILE A CA 1
ATOM 624 C C . ILE A 1 84 ? -3.392 -4.399 -1.322 1.00 81.88 84 ILE A C 1
ATOM 626 O O . ILE A 1 84 ? -4.119 -4.412 -2.313 1.00 81.88 84 ILE A O 1
ATOM 630 N N . LEU A 1 85 ? -3.812 -3.893 -0.160 1.00 77.44 85 LEU A N 1
ATOM 631 C CA . LEU A 1 85 ? -5.164 -3.345 0.025 1.00 77.44 85 LEU A CA 1
ATOM 632 C C . LEU A 1 85 ? -5.387 -1.973 -0.635 1.00 77.44 85 LEU A C 1
ATOM 634 O O . LEU A 1 85 ? -6.533 -1.549 -0.785 1.00 77.44 85 LEU A O 1
ATOM 638 N N . HIS A 1 86 ? -4.320 -1.244 -0.967 1.00 82.75 86 HIS A N 1
ATOM 639 C CA . HIS A 1 86 ? -4.411 0.094 -1.552 1.00 82.75 86 HIS A CA 1
ATOM 640 C C . HIS A 1 86 ? -3.757 0.097 -2.930 1.00 82.75 86 HIS A C 1
ATOM 642 O O . HIS A 1 86 ? -2.555 -0.162 -3.007 1.00 82.75 86 HIS A O 1
ATOM 648 N N . PRO A 1 87 ? -4.507 0.391 -4.006 1.00 85.75 87 PRO A N 1
ATOM 649 C CA . PRO A 1 87 ? -3.949 0.388 -5.345 1.00 85.75 87 PRO A CA 1
ATOM 650 C C . PRO A 1 87 ? -2.862 1.458 -5.468 1.00 85.75 87 PRO A C 1
ATOM 652 O O . PRO A 1 87 ? -2.966 2.571 -4.937 1.00 85.75 87 PRO A O 1
ATOM 655 N N . VAL A 1 88 ? -1.803 1.097 -6.179 1.00 90.81 88 VAL A N 1
ATOM 656 C CA . VAL A 1 88 ? -0.664 1.955 -6.468 1.00 90.81 88 VAL A CA 1
ATOM 657 C C . VAL A 1 88 ? -0.528 2.089 -7.980 1.00 90.81 88 VAL A C 1
ATOM 659 O O . VAL A 1 88 ? -0.489 1.100 -8.709 1.00 90.81 88 VAL A O 1
ATOM 662 N N . SER A 1 89 ? -0.436 3.327 -8.448 1.00 91.12 89 SER A N 1
ATOM 663 C CA . SER A 1 89 ? -0.118 3.675 -9.827 1.00 91.12 89 SER A CA 1
ATOM 664 C C . SER A 1 89 ? 1.347 4.080 -9.926 1.00 91.12 89 SER A C 1
ATOM 666 O O . SER A 1 89 ? 1.837 4.908 -9.155 1.00 91.12 89 SER A O 1
ATOM 668 N N . ILE A 1 90 ? 2.056 3.484 -10.876 1.00 92.06 90 ILE A N 1
ATOM 669 C CA . ILE A 1 90 ? 3.479 3.681 -11.126 1.00 92.06 90 ILE A CA 1
ATOM 670 C C . ILE A 1 90 ? 3.599 4.270 -12.522 1.00 92.06 90 ILE A C 1
ATOM 672 O O . ILE A 1 90 ? 3.328 3.605 -13.514 1.00 92.06 90 ILE A O 1
ATOM 676 N N . SER A 1 91 ? 4.027 5.520 -12.611 1.00 92.31 91 SER A N 1
ATOM 677 C CA . SER A 1 91 ? 4.273 6.195 -13.881 1.00 92.31 91 SER A CA 1
ATOM 678 C C . SER A 1 91 ? 5.769 6.341 -14.105 1.00 92.31 91 SER A C 1
ATOM 680 O O . SER A 1 91 ? 6.501 6.863 -13.262 1.00 92.31 91 SER A O 1
ATOM 682 N N . ILE A 1 92 ? 6.231 5.855 -15.249 1.00 91.94 92 ILE A N 1
ATOM 683 C CA . ILE A 1 92 ? 7.634 5.866 -15.634 1.00 91.94 92 ILE A CA 1
ATOM 684 C C . ILE A 1 92 ? 7.770 6.782 -16.840 1.00 91.94 92 ILE A C 1
ATOM 686 O O . ILE A 1 92 ? 7.209 6.513 -17.901 1.00 91.94 92 ILE A O 1
ATOM 690 N N . SER A 1 93 ? 8.507 7.877 -16.669 1.00 90.25 93 SER A N 1
ATOM 691 C CA . SER A 1 93 ? 8.799 8.816 -17.754 1.00 90.25 93 SER A CA 1
ATOM 692 C C . SER A 1 93 ? 9.864 8.264 -18.702 1.00 90.25 93 SER A C 1
ATOM 694 O O . SER A 1 93 ? 10.589 7.320 -18.373 1.00 90.25 93 SER A O 1
ATOM 696 N N . ASP A 1 94 ? 9.978 8.870 -19.881 1.00 86.75 94 ASP A N 1
ATOM 697 C CA . ASP A 1 94 ? 11.107 8.622 -20.772 1.00 86.75 94 ASP A CA 1
ATOM 698 C C . ASP A 1 94 ? 12.429 9.105 -20.166 1.00 86.75 94 ASP A C 1
ATOM 700 O O . ASP A 1 94 ? 12.477 9.845 -19.178 1.00 86.75 94 ASP A O 1
ATOM 704 N N . VAL A 1 95 ? 13.526 8.639 -20.761 1.00 86.00 95 VAL A N 1
ATOM 705 C CA . VAL A 1 95 ? 14.870 9.069 -20.382 1.00 86.00 95 VAL A CA 1
ATOM 706 C C . VAL A 1 95 ? 15.086 10.492 -20.887 1.00 86.00 95 VAL A C 1
ATOM 708 O O . VAL A 1 95 ? 15.016 10.753 -22.087 1.00 86.00 95 VAL A O 1
ATOM 711 N N . ASN A 1 96 ? 15.378 11.414 -19.975 1.00 86.81 96 ASN A N 1
ATOM 712 C CA . ASN A 1 96 ? 15.748 12.779 -20.331 1.00 86.81 96 ASN A CA 1
ATOM 713 C C . ASN A 1 96 ? 17.119 12.811 -21.028 1.00 86.81 96 ASN A C 1
ATOM 715 O O . ASN A 1 96 ? 17.900 11.865 -20.948 1.00 86.81 96 ASN A O 1
ATOM 719 N N . ALA A 1 97 ? 17.468 13.943 -21.648 1.00 82.00 97 ALA A N 1
ATOM 720 C CA . ALA A 1 97 ? 18.740 14.125 -22.364 1.00 82.00 97 ALA A CA 1
ATOM 721 C C . ALA A 1 97 ? 20.007 13.845 -21.519 1.00 82.00 97 ALA A C 1
ATOM 723 O O . ALA A 1 97 ? 21.079 13.606 -22.065 1.00 82.00 97 ALA A O 1
ATOM 724 N N . THR A 1 98 ? 19.887 13.854 -20.190 1.00 86.94 98 THR A N 1
ATOM 725 C CA . THR A 1 98 ? 20.951 13.541 -19.223 1.00 86.94 98 THR A CA 1
ATOM 726 C C . THR A 1 98 ? 21.034 12.062 -18.831 1.00 86.94 98 THR A C 1
ATOM 728 O O . THR A 1 98 ? 21.828 11.714 -17.962 1.00 86.94 98 THR A O 1
ATOM 731 N N . GLY A 1 99 ? 20.220 11.182 -19.421 1.00 82.44 99 GLY A N 1
ATOM 732 C CA . GLY A 1 99 ? 20.190 9.759 -19.068 1.00 82.44 99 GLY A CA 1
ATOM 733 C C . GLY A 1 99 ? 19.365 9.438 -17.815 1.00 82.44 99 GLY A C 1
ATOM 734 O O . GLY A 1 99 ? 19.355 8.295 -17.367 1.00 82.44 99 GLY A O 1
ATOM 735 N N . ILE A 1 100 ? 18.672 10.427 -17.239 1.00 84.50 100 ILE A N 1
ATOM 736 C CA . ILE A 1 100 ? 17.862 10.261 -16.024 1.00 84.50 100 ILE A CA 1
ATOM 737 C C . ILE A 1 100 ? 16.426 9.911 -16.401 1.00 84.50 100 ILE A C 1
ATOM 739 O O . ILE A 1 100 ? 15.837 10.545 -17.276 1.00 84.50 100 ILE A O 1
ATOM 743 N N . ARG A 1 101 ? 15.853 8.943 -15.686 1.00 85.75 101 ARG A N 1
ATOM 744 C CA . ARG A 1 101 ? 14.452 8.541 -15.795 1.00 85.75 101 ARG A CA 1
ATOM 745 C C . ARG A 1 101 ? 13.721 8.857 -14.494 1.00 85.75 101 ARG A C 1
ATOM 747 O O . ARG A 1 101 ? 14.228 8.549 -13.417 1.00 85.75 101 ARG A O 1
ATOM 754 N N . THR A 1 102 ? 12.536 9.448 -14.594 1.00 87.88 102 THR A N 1
ATOM 755 C CA . THR A 1 102 ? 11.697 9.753 -13.428 1.00 87.88 102 THR A CA 1
ATOM 756 C C . THR A 1 102 ? 10.670 8.647 -13.224 1.00 87.88 102 THR A C 1
ATOM 758 O O . THR A 1 102 ? 9.989 8.250 -14.170 1.00 87.88 102 THR A O 1
ATOM 761 N N . ILE A 1 103 ? 10.550 8.173 -11.985 1.00 89.31 103 ILE A N 1
ATOM 762 C CA . ILE A 1 103 ? 9.520 7.226 -11.556 1.00 89.31 103 ILE A CA 1
ATOM 763 C C . ILE A 1 103 ? 8.642 7.971 -10.559 1.00 89.31 103 ILE A C 1
ATOM 765 O O . ILE A 1 103 ? 9.134 8.447 -9.536 1.00 89.31 103 ILE A O 1
ATOM 769 N N . ASN A 1 104 ? 7.357 8.097 -10.864 1.00 90.94 104 ASN A N 1
ATOM 770 C CA . ASN A 1 104 ? 6.386 8.717 -9.981 1.00 90.94 104 ASN A CA 1
ATOM 771 C C . ASN A 1 104 ? 5.359 7.672 -9.543 1.00 90.94 104 ASN A C 1
ATOM 773 O O . ASN A 1 104 ? 4.690 7.057 -10.374 1.00 90.94 104 ASN A O 1
ATOM 777 N N . ILE A 1 105 ? 5.265 7.469 -8.232 1.00 90.56 105 ILE A N 1
ATOM 778 C CA . ILE A 1 105 ? 4.476 6.413 -7.601 1.00 90.56 105 ILE A CA 1
ATOM 779 C C . ILE A 1 105 ? 3.415 7.088 -6.755 1.00 90.56 105 ILE A C 1
ATOM 781 O O . ILE A 1 105 ? 3.727 7.859 -5.850 1.00 90.56 105 ILE A O 1
ATOM 785 N N . THR A 1 106 ? 2.160 6.806 -7.066 1.00 89.94 106 THR A N 1
ATOM 786 C CA . THR A 1 106 ? 1.001 7.405 -6.409 1.00 89.94 106 THR A CA 1
ATOM 787 C C . THR A 1 106 ? 0.141 6.292 -5.838 1.00 89.94 106 THR A C 1
ATOM 789 O O . THR A 1 106 ? -0.148 5.324 -6.532 1.00 89.94 106 THR A O 1
ATOM 792 N N . SER A 1 107 ? -0.256 6.411 -4.574 1.00 87.44 107 SER A N 1
ATOM 793 C CA . SER A 1 107 ? -1.204 5.491 -3.947 1.00 87.44 107 SER A CA 1
ATOM 794 C C . SER A 1 107 ? -2.369 6.290 -3.398 1.00 87.44 107 SER A C 1
ATOM 796 O O . SER A 1 107 ? -2.166 7.245 -2.643 1.00 87.44 107 SER A O 1
ATOM 798 N N . ASP A 1 108 ? -3.573 5.878 -3.772 1.00 81.31 108 ASP A N 1
ATOM 799 C CA . ASP A 1 108 ? -4.800 6.461 -3.259 1.00 81.31 108 ASP A CA 1
ATOM 800 C C . ASP A 1 108 ? -5.284 5.634 -2.068 1.00 81.31 108 ASP A C 1
ATOM 802 O O . ASP A 1 108 ? -5.432 4.412 -2.142 1.00 81.31 108 ASP A O 1
ATOM 806 N N . TYR A 1 109 ? -5.549 6.310 -0.950 1.00 76.06 109 TYR A N 1
ATOM 807 C CA . TYR A 1 109 ? -6.172 5.691 0.212 1.00 76.06 109 TYR A CA 1
ATOM 808 C C . TYR A 1 109 ? -7.533 6.338 0.458 1.00 76.06 109 TYR A C 1
ATOM 810 O O . TYR A 1 109 ? -7.659 7.550 0.630 1.00 76.06 109 TYR A O 1
ATOM 818 N N . THR A 1 110 ? -8.579 5.519 0.465 1.00 68.06 110 THR A N 1
ATOM 819 C CA . THR A 1 110 ? -9.934 5.968 0.778 1.00 68.06 110 THR A CA 1
ATOM 820 C C . THR A 1 110 ? -10.211 5.771 2.258 1.00 68.06 110 THR A C 1
ATOM 822 O O . THR A 1 110 ? -10.173 4.649 2.763 1.00 68.06 110 THR A O 1
ATOM 825 N N . TYR A 1 111 ? -10.534 6.862 2.946 1.00 61.31 111 TYR A N 1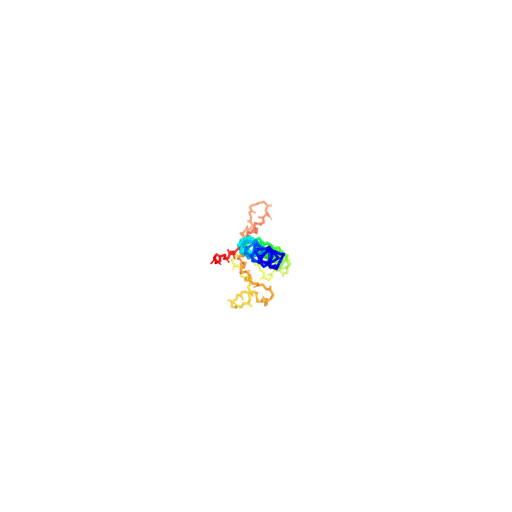
ATOM 826 C CA . TYR A 1 111 ? -11.089 6.835 4.294 1.00 61.31 111 TYR A CA 1
ATOM 827 C C . TYR A 1 111 ? -12.600 7.064 4.209 1.00 61.31 111 TYR A C 1
ATOM 829 O O . TYR A 1 111 ? -13.030 8.125 3.759 1.00 61.31 111 TYR A O 1
ATOM 837 N N . ASN A 1 112 ? -13.394 6.075 4.630 1.00 60.28 112 ASN A N 1
ATOM 838 C CA . ASN A 1 112 ? -14.843 6.220 4.756 1.00 60.28 112 ASN A CA 1
ATOM 839 C C . ASN A 1 112 ? -15.196 6.382 6.256 1.00 60.28 112 ASN A C 1
ATOM 841 O O . ASN A 1 112 ? -14.956 5.433 7.006 1.00 60.28 112 ASN A O 1
ATOM 845 N N . PRO A 1 113 ? -15.650 7.571 6.708 1.00 57.28 113 PRO A N 1
ATOM 846 C CA . PRO A 1 113 ? -15.864 7.913 8.127 1.00 57.28 113 PRO A CA 1
ATOM 847 C C . PRO A 1 113 ? -17.034 7.209 8.838 1.00 57.28 113 PRO A C 1
ATOM 849 O O . PRO A 1 113 ? -17.995 6.797 8.156 1.00 57.28 113 PRO A O 1
#

Foldseek 3Di:
DPPVVVVVVVVVVVVVVVVVVVVVVVVVVVVVVLVVVVVVLVVLQVVQLVVVVVVVVVCVVVVVDDAAKFKEACDDTPHHDVSRHWIKIWGWHHQDPVRDIDIDIDTDGDRDD

Radius of gyration: 27.35 Å; chains: 1; bounding box: 55×24×83 Å

Secondary structure (DSSP, 8-state):
-HHHHHHHHHHHHHHHHHHHHHHHHHHHHHHHHHHHHHHHHHHHHHHHHHHHHHHHHHHHHHTS--SEEEEEESSSSSEE-TT--S-EEEEEEEEPTTS-EEEEEEE------